Protein AF-A0AAU3PYB9-F1 (afdb_monomer_lite)

Radius of gyration: 17.85 Å; chains: 1; bounding box: 42×41×53 Å

Foldseek 3Di:
DDDPPPPPPVPDDQQSVLVVLLVVLVVDDDPVSVVVNVVSVVVAGDADDVVCFLVSLLRVCLVPQDDLVSVLVSLVRCVVVVLDPPVVSVVCRPVSDNVSSVVSVVSSVVVVVVVVVVVVVVVD

Sequence (124 aa):
MGWPSDDEHDNPTAQQHYYSHLVYLRSYPDERNAIRLARLEDEGPPPPEPADGARGWLRWHTRHLPSTDEFAGLLSRLEAEGLLSSNDVASYADKATADSVAELIAHIHAVDDITQARQQAECS

Structure (mmCIF, N/CA/C/O backbone):
data_AF-A0AAU3PYB9-F1
#
_entry.id   AF-A0AAU3PYB9-F1
#
loop_
_atom_site.group_PDB
_atom_site.id
_atom_site.type_symbol
_atom_site.label_atom_id
_atom_site.label_alt_id
_atom_site.label_comp_id
_atom_site.label_asym_id
_atom_site.label_entity_id
_atom_site.label_seq_id
_atom_site.pdbx_PDB_ins_code
_atom_site.Cartn_x
_atom_site.Cartn_y
_atom_site.Cartn_z
_atom_site.occupancy
_atom_site.B_iso_or_equiv
_atom_site.auth_seq_id
_atom_site.auth_comp_id
_atom_site.auth_asym_id
_atom_site.auth_atom_id
_atom_site.pdbx_PDB_model_num
ATOM 1 N N . MET A 1 1 ? -23.493 18.406 -34.926 1.00 39.16 1 MET A N 1
ATOM 2 C CA . MET A 1 1 ? -23.371 17.158 -34.147 1.00 39.16 1 MET A CA 1
ATOM 3 C C . MET A 1 1 ? -22.176 17.344 -33.225 1.00 39.16 1 MET A C 1
ATOM 5 O O . MET A 1 1 ? -21.053 17.184 -33.682 1.00 39.16 1 MET A O 1
ATOM 9 N N . GLY A 1 2 ? -22.403 17.842 -32.008 1.00 44.94 2 GLY A N 1
ATOM 10 C CA . GLY A 1 2 ? -21.357 17.949 -30.989 1.00 44.94 2 GLY A CA 1
ATOM 11 C C . GLY A 1 2 ? -21.317 16.634 -30.228 1.00 44.94 2 GLY A C 1
ATOM 12 O O . GLY A 1 2 ? -22.345 16.219 -29.700 1.00 44.94 2 GLY A O 1
ATOM 13 N N . TRP A 1 3 ? -20.178 15.953 -30.254 1.00 45.88 3 TRP A N 1
ATOM 14 C CA . TRP A 1 3 ? -19.954 14.802 -29.392 1.00 45.88 3 TRP A CA 1
ATOM 15 C C . TRP A 1 3 ? -19.756 15.322 -27.965 1.00 45.88 3 TRP A C 1
ATOM 17 O O . TRP A 1 3 ? -19.009 16.289 -27.800 1.00 45.88 3 TRP A O 1
ATOM 27 N N . PRO A 1 4 ? -20.421 14.751 -26.949 1.00 45.69 4 PRO A N 1
ATOM 28 C CA . PRO A 1 4 ? -20.053 15.026 -25.574 1.00 45.69 4 PRO A CA 1
ATOM 29 C C . PRO A 1 4 ? -18.671 14.406 -25.360 1.00 45.69 4 PRO A C 1
ATOM 31 O O . PRO A 1 4 ? -18.526 13.187 -25.339 1.00 45.69 4 PRO A O 1
ATOM 34 N N . SER A 1 5 ? -17.643 15.247 -25.285 1.00 46.41 5 SER A N 1
ATOM 35 C CA . SER A 1 5 ? -16.342 14.850 -24.751 1.00 46.41 5 SER A CA 1
ATOM 36 C C . SER A 1 5 ? -16.486 14.743 -23.237 1.00 46.41 5 SER A C 1
ATOM 38 O O . SER A 1 5 ? -16.047 15.623 -22.508 1.00 46.41 5 SER A O 1
ATOM 40 N N . ASP A 1 6 ? -17.159 13.684 -22.796 1.00 49.47 6 ASP A N 1
ATOM 41 C CA . ASP A 1 6 ? -17.245 13.254 -21.396 1.00 49.47 6 ASP A CA 1
ATOM 42 C C . ASP A 1 6 ? -16.045 12.347 -21.073 1.00 49.47 6 ASP A C 1
ATOM 44 O O . ASP A 1 6 ? -16.157 11.281 -20.482 1.00 49.47 6 ASP A O 1
ATOM 48 N N . ASP A 1 7 ? -14.874 12.770 -21.548 1.00 45.34 7 ASP A N 1
ATOM 49 C CA . ASP A 1 7 ? -13.587 12.148 -21.279 1.00 45.34 7 ASP A CA 1
ATOM 50 C C . ASP A 1 7 ? -12.871 13.005 -20.226 1.00 45.34 7 ASP A C 1
ATOM 52 O O . ASP A 1 7 ? -11.754 13.482 -20.437 1.00 45.34 7 ASP A O 1
ATOM 56 N N . GLU A 1 8 ? -13.494 13.188 -19.058 1.00 45.47 8 GLU A N 1
ATOM 57 C CA . GLU A 1 8 ? -12.710 13.239 -17.820 1.00 45.47 8 GLU A CA 1
ATOM 58 C C . GLU A 1 8 ? -12.103 11.841 -17.648 1.00 45.47 8 GLU A C 1
ATOM 60 O O . GLU A 1 8 ? -12.570 11.010 -16.878 1.00 45.47 8 GLU A O 1
ATOM 65 N N . HIS A 1 9 ? -11.082 11.538 -18.455 1.00 51.78 9 HIS A N 1
ATOM 66 C CA . HIS A 1 9 ? -10.165 10.465 -18.126 1.00 51.78 9 HIS A CA 1
ATOM 67 C C . HIS A 1 9 ? -9.603 10.847 -16.762 1.00 51.78 9 HIS A C 1
ATOM 69 O O . HIS A 1 9 ? -8.860 11.827 -16.675 1.00 51.78 9 HIS A O 1
ATOM 75 N N . ASP A 1 10 ? -9.994 10.114 -15.718 1.00 62.66 10 ASP A N 1
ATOM 76 C CA . ASP A 1 10 ? -9.274 10.073 -14.451 1.00 62.66 10 ASP A CA 1
ATOM 77 C C . ASP A 1 10 ? -7.798 9.883 -14.805 1.00 62.66 10 ASP A C 1
ATOM 79 O O . ASP A 1 10 ? -7.355 8.788 -15.168 1.00 62.66 10 ASP A O 1
ATOM 83 N N . ASN A 1 11 ? -7.047 10.986 -14.831 1.00 75.56 11 ASN A N 1
ATOM 84 C CA . ASN A 1 11 ? -5.627 10.922 -15.103 1.00 75.56 11 ASN A CA 1
ATOM 85 C C . ASN A 1 11 ? -5.039 10.084 -13.974 1.00 75.56 11 ASN A C 1
ATOM 87 O O . ASN A 1 11 ? -5.284 10.417 -12.808 1.00 75.56 11 ASN A O 1
ATOM 91 N N . PRO A 1 12 ? -4.296 9.010 -14.286 1.00 82.38 12 PRO A N 1
ATOM 92 C CA . PRO A 1 12 ? -3.772 8.165 -13.240 1.00 82.38 12 PRO A CA 1
ATOM 93 C C . PRO A 1 12 ? -2.914 9.010 -12.303 1.00 82.38 12 PRO A C 1
ATOM 95 O O . PRO A 1 12 ? -2.146 9.869 -12.749 1.00 82.38 12 PRO A O 1
ATOM 98 N N . THR A 1 13 ? -3.028 8.768 -11.002 1.00 90.81 13 THR A N 1
ATOM 99 C CA . THR A 1 13 ? -2.149 9.416 -10.025 1.00 90.81 13 THR A CA 1
ATOM 100 C C . THR A 1 13 ? -0.690 9.077 -10.338 1.00 90.81 13 THR A C 1
ATOM 102 O O . THR A 1 13 ? -0.371 8.079 -11.006 1.00 90.81 13 THR A O 1
ATOM 105 N N . ALA A 1 14 ? 0.244 9.863 -9.801 1.00 91.50 14 ALA A N 1
ATOM 106 C CA . ALA A 1 14 ? 1.664 9.543 -9.928 1.00 91.50 14 ALA A CA 1
ATOM 107 C C . ALA A 1 14 ? 1.982 8.131 -9.392 1.00 91.50 14 ALA A C 1
ATOM 109 O O . ALA A 1 14 ? 2.811 7.413 -9.962 1.00 91.50 14 ALA A O 1
ATOM 110 N N . GLN A 1 15 ? 1.291 7.696 -8.332 1.00 91.50 15 GLN A N 1
ATOM 111 C CA . GLN A 1 15 ? 1.478 6.371 -7.748 1.00 91.50 15 GLN A CA 1
ATOM 112 C C . GLN A 1 15 ? 0.927 5.254 -8.649 1.00 91.50 15 GLN A C 1
ATOM 114 O O . GLN A 1 15 ? 1.576 4.218 -8.822 1.00 91.50 15 GLN A O 1
ATOM 119 N N . GLN A 1 16 ? -0.227 5.463 -9.284 1.00 90.12 16 GLN A N 1
ATOM 120 C CA . GLN A 1 16 ? -0.791 4.531 -10.263 1.00 90.12 16 GLN A CA 1
ATOM 121 C C . GLN A 1 16 ? 0.112 4.402 -11.498 1.00 90.12 16 GLN A C 1
ATOM 123 O O . GLN A 1 16 ? 0.361 3.290 -11.981 1.00 90.12 16 GLN A O 1
ATOM 128 N N . HIS A 1 17 ? 0.685 5.511 -11.974 1.00 92.19 17 HIS A N 1
ATOM 129 C CA . HIS A 1 17 ? 1.704 5.493 -13.025 1.00 92.19 17 HIS A CA 1
ATOM 130 C C . HIS A 1 17 ? 2.955 4.710 -12.608 1.00 92.19 17 HIS A C 1
ATOM 132 O O . HIS A 1 17 ? 3.461 3.894 -13.378 1.00 92.19 17 HIS A O 1
ATOM 138 N N . TYR A 1 18 ? 3.427 4.896 -11.376 1.00 93.31 18 TYR A N 1
ATOM 139 C CA . TYR A 1 18 ? 4.565 4.148 -10.848 1.00 93.31 18 TYR A CA 1
ATOM 140 C C . TYR A 1 18 ? 4.305 2.633 -10.831 1.00 93.31 18 TYR A C 1
ATOM 142 O O . TYR A 1 18 ? 5.099 1.855 -11.368 1.00 93.31 18 TYR A O 1
ATOM 150 N N . TYR A 1 19 ? 3.176 2.192 -10.266 1.00 91.06 19 TYR A N 1
ATOM 151 C CA . TYR A 1 19 ? 2.880 0.761 -10.162 1.00 91.06 19 TYR A CA 1
ATOM 152 C C . TYR A 1 19 ? 2.565 0.114 -11.511 1.00 91.06 19 TYR A C 1
ATOM 154 O O . TYR A 1 19 ? 2.981 -1.022 -11.741 1.00 91.06 19 TYR A O 1
ATOM 162 N N . SER A 1 20 ? 1.894 0.818 -12.426 1.00 91.19 20 SER A N 1
ATOM 163 C CA . SER A 1 20 ? 1.688 0.314 -13.790 1.00 91.19 20 SER A CA 1
ATOM 164 C C . SER A 1 20 ? 3.014 0.151 -14.539 1.00 91.19 20 SER A C 1
ATOM 166 O O . SER A 1 20 ? 3.220 -0.865 -15.206 1.00 91.19 20 SER A O 1
ATOM 168 N N . HIS A 1 21 ? 3.959 1.081 -14.364 1.00 93.69 21 HIS A N 1
ATOM 169 C CA . HIS A 1 21 ? 5.290 0.967 -14.954 1.00 93.69 21 HIS A CA 1
ATOM 170 C C . HIS A 1 21 ? 6.104 -0.183 -14.338 1.00 93.69 21 HIS A C 1
ATOM 172 O O . HIS A 1 21 ? 6.759 -0.923 -15.074 1.00 93.69 21 HIS A O 1
ATOM 178 N N . LEU A 1 22 ? 6.008 -0.410 -13.020 1.00 93.00 22 LEU A N 1
ATOM 179 C CA . LEU A 1 22 ? 6.605 -1.587 -12.376 1.00 93.00 22 LEU A CA 1
ATOM 180 C C . LEU A 1 22 ? 6.064 -2.898 -12.952 1.00 93.00 22 LEU A C 1
ATOM 182 O O . LEU A 1 22 ? 6.844 -3.800 -13.257 1.00 93.00 22 LEU A O 1
ATOM 186 N N . VAL A 1 23 ? 4.741 -3.011 -13.103 1.00 93.50 23 VAL A N 1
ATOM 187 C CA . VAL A 1 23 ? 4.110 -4.200 -13.695 1.00 93.50 23 VAL A CA 1
ATOM 188 C C . VAL A 1 23 ? 4.623 -4.408 -15.116 1.00 93.50 23 VAL A C 1
ATOM 190 O O . VAL A 1 23 ? 5.086 -5.499 -15.434 1.00 93.50 23 VAL A O 1
ATOM 193 N N . TYR A 1 24 ? 4.637 -3.354 -15.935 1.00 94.06 24 TYR A N 1
ATOM 194 C CA . TYR A 1 24 ? 5.156 -3.414 -17.299 1.00 94.06 24 TYR A CA 1
ATOM 195 C C . TYR A 1 24 ? 6.599 -3.941 -17.352 1.00 94.06 24 TYR A C 1
ATOM 197 O O . TYR A 1 24 ? 6.882 -4.895 -18.076 1.00 94.06 24 TYR A O 1
ATOM 205 N N . LEU A 1 25 ? 7.512 -3.373 -16.558 1.00 94.88 25 LEU A N 1
ATOM 206 C CA . LEU A 1 25 ? 8.921 -3.782 -16.564 1.00 94.88 25 LEU A CA 1
ATOM 207 C C . LEU A 1 25 ? 9.111 -5.237 -16.111 1.00 94.88 25 LEU A C 1
ATOM 209 O O . LEU A 1 25 ? 9.984 -5.929 -16.631 1.00 94.88 25 LEU A O 1
ATOM 213 N N . ARG A 1 26 ? 8.277 -5.717 -15.182 1.00 93.62 26 ARG A N 1
ATOM 214 C CA . ARG A 1 26 ? 8.290 -7.114 -14.721 1.00 93.62 26 ARG A CA 1
ATOM 215 C C . ARG A 1 26 ? 7.701 -8.082 -15.748 1.00 93.62 26 ARG A C 1
ATOM 217 O O . ARG A 1 26 ? 8.167 -9.213 -15.840 1.00 93.62 26 ARG A O 1
ATOM 224 N N . SER A 1 27 ? 6.704 -7.656 -16.522 1.00 95.31 27 SER A N 1
ATOM 225 C CA . SER A 1 27 ? 6.086 -8.475 -17.574 1.00 95.31 27 SER A CA 1
ATOM 226 C C . SER A 1 27 ? 6.968 -8.643 -18.813 1.00 95.31 27 SER A C 1
ATOM 228 O O . SER A 1 27 ? 6.828 -9.641 -19.517 1.00 95.31 27 SER A O 1
ATOM 230 N N . TYR A 1 28 ? 7.885 -7.705 -19.072 1.00 93.25 28 TYR A N 1
ATOM 231 C CA . TYR A 1 28 ? 8.784 -7.726 -20.231 1.00 93.25 28 TYR A CA 1
ATOM 232 C C . TYR A 1 28 ? 10.261 -7.696 -19.802 1.00 93.25 28 TYR A C 1
ATOM 234 O O . TYR A 1 28 ? 10.936 -6.673 -19.968 1.00 93.25 28 TYR A O 1
ATOM 242 N N . PRO A 1 29 ? 10.784 -8.800 -19.234 1.00 90.38 29 PRO A N 1
ATOM 243 C CA . PRO A 1 29 ? 12.150 -8.845 -18.736 1.00 90.38 29 PRO A CA 1
ATOM 244 C C . PRO A 1 29 ? 13.161 -8.866 -19.891 1.00 90.38 29 PRO A C 1
ATOM 246 O O . PRO A 1 29 ? 13.218 -9.804 -20.683 1.00 90.38 29 PRO A O 1
ATOM 249 N N . ASP A 1 30 ? 13.996 -7.833 -19.949 1.00 95.56 30 ASP A N 1
ATOM 250 C CA . ASP A 1 30 ? 15.202 -7.761 -20.776 1.00 95.56 30 ASP A CA 1
ATOM 251 C C . ASP A 1 30 ? 16.305 -7.017 -20.002 1.00 95.56 30 ASP A C 1
ATOM 253 O O . ASP A 1 30 ? 16.039 -6.440 -18.948 1.00 95.56 30 ASP A O 1
ATOM 257 N N . GLU A 1 31 ? 17.549 -7.027 -20.489 1.00 95.56 31 GLU A N 1
ATOM 258 C CA . GLU A 1 31 ? 18.686 -6.412 -19.783 1.00 95.56 31 GLU A CA 1
ATOM 259 C C . GLU A 1 31 ? 18.475 -4.911 -19.505 1.00 95.56 31 GLU A C 1
ATOM 261 O O . GLU A 1 31 ? 18.778 -4.411 -18.420 1.00 95.56 31 GLU A O 1
ATOM 266 N N . ARG A 1 32 ? 17.875 -4.182 -20.451 1.00 94.62 32 ARG A N 1
ATOM 267 C CA . ARG A 1 32 ? 17.583 -2.753 -20.301 1.00 94.62 32 ARG A CA 1
ATOM 268 C C . ARG A 1 32 ? 16.449 -2.525 -19.305 1.00 94.62 32 ARG A C 1
ATOM 270 O O . ARG A 1 32 ? 16.512 -1.581 -18.515 1.00 94.62 32 ARG A O 1
ATOM 277 N N . ASN A 1 33 ? 15.417 -3.358 -19.341 1.00 94.19 33 ASN A N 1
ATOM 278 C CA . ASN A 1 33 ? 14.290 -3.279 -18.424 1.00 94.19 33 ASN A CA 1
ATOM 279 C C . ASN A 1 33 ? 14.680 -3.737 -17.021 1.00 94.19 33 ASN A C 1
ATOM 281 O O . ASN A 1 33 ? 14.178 -3.154 -16.074 1.00 94.19 33 ASN A O 1
ATOM 285 N N . ALA A 1 34 ? 15.633 -4.659 -16.863 1.00 94.56 34 ALA A N 1
ATOM 286 C CA . ALA A 1 34 ? 16.194 -5.022 -15.564 1.00 94.56 34 ALA A CA 1
ATOM 287 C C . ALA A 1 34 ? 16.907 -3.829 -14.908 1.00 94.56 34 ALA A C 1
ATOM 289 O O . ALA A 1 34 ? 16.671 -3.538 -13.738 1.00 94.56 34 ALA A O 1
ATOM 290 N N . ILE A 1 35 ? 17.706 -3.072 -15.672 1.00 95.62 35 ILE A N 1
ATOM 291 C CA . ILE A 1 35 ? 18.356 -1.845 -15.177 1.00 95.62 35 ILE A CA 1
ATOM 292 C C . ILE A 1 35 ? 17.312 -0.781 -14.802 1.00 95.62 35 ILE A C 1
ATOM 294 O O . ILE A 1 35 ? 17.426 -0.128 -13.765 1.00 95.62 35 ILE A O 1
ATOM 298 N N . ARG A 1 36 ? 16.282 -0.595 -15.638 1.00 95.00 36 ARG A N 1
ATOM 299 C CA . ARG A 1 36 ? 15.187 0.351 -15.363 1.00 95.00 36 ARG A CA 1
ATOM 300 C C . ARG A 1 36 ? 14.357 -0.059 -14.155 1.00 95.00 36 ARG A C 1
ATOM 302 O O . ARG A 1 36 ? 14.002 0.808 -13.368 1.00 95.00 36 ARG A O 1
ATOM 309 N N . LEU A 1 37 ? 14.069 -1.349 -14.019 1.00 94.44 37 LEU A N 1
ATOM 310 C CA . LEU A 1 37 ? 13.326 -1.914 -12.902 1.00 94.44 37 LEU A CA 1
ATOM 311 C C . LEU A 1 37 ? 14.091 -1.678 -11.607 1.00 94.44 37 LEU A C 1
ATOM 313 O O . LEU A 1 37 ? 13.522 -1.107 -10.689 1.00 94.44 37 LEU A O 1
ATOM 317 N N . ALA A 1 38 ? 15.385 -2.004 -11.575 1.00 94.38 38 ALA A N 1
ATOM 318 C CA . ALA A 1 38 ? 16.225 -1.768 -10.407 1.00 94.38 38 ALA A CA 1
ATOM 319 C C . ALA A 1 38 ? 16.264 -0.283 -10.013 1.00 94.38 38 ALA A C 1
ATOM 321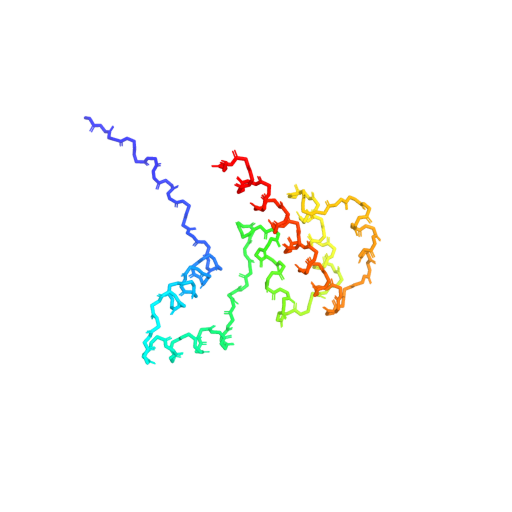 O O . ALA A 1 38 ? 16.134 0.035 -8.837 1.00 94.38 38 ALA A O 1
ATOM 322 N N . ARG A 1 39 ? 16.386 0.638 -10.984 1.00 94.06 39 ARG A N 1
ATOM 323 C CA . ARG A 1 39 ? 16.335 2.084 -10.701 1.00 94.06 39 ARG A CA 1
ATOM 324 C C . ARG A 1 39 ? 14.974 2.514 -10.151 1.00 94.06 39 ARG A C 1
ATOM 326 O O . ARG A 1 39 ? 14.926 3.237 -9.167 1.00 94.06 39 ARG A O 1
ATOM 333 N N . LEU A 1 40 ? 13.886 2.081 -10.783 1.00 92.62 40 LEU A N 1
ATOM 334 C CA . LEU A 1 40 ? 12.534 2.445 -10.361 1.00 92.62 40 LEU A CA 1
ATOM 335 C C . LEU A 1 40 ? 12.222 1.890 -8.962 1.00 92.62 40 LEU A C 1
ATOM 337 O O . LEU A 1 40 ? 11.632 2.576 -8.135 1.00 92.62 40 LEU A O 1
ATOM 341 N N . GLU A 1 41 ? 12.656 0.662 -8.676 1.00 91.44 41 GLU A N 1
ATOM 342 C CA . GLU A 1 41 ? 12.537 0.051 -7.355 1.00 91.44 41 GLU A CA 1
ATOM 343 C C . GLU A 1 41 ? 13.425 0.730 -6.310 1.00 91.44 41 GLU A C 1
ATOM 345 O O . GLU A 1 41 ? 13.039 0.748 -5.147 1.00 91.44 41 GLU A O 1
ATOM 350 N N . ASP A 1 42 ? 14.574 1.295 -6.677 1.00 91.19 42 ASP A N 1
ATOM 351 C CA . ASP A 1 42 ? 15.408 2.087 -5.765 1.00 91.19 42 ASP A CA 1
ATOM 352 C C . ASP A 1 42 ? 14.724 3.417 -5.407 1.00 91.19 42 ASP A C 1
ATOM 354 O O . ASP A 1 42 ? 14.543 3.716 -4.228 1.00 91.19 42 ASP A O 1
ATOM 358 N N . GLU A 1 43 ? 14.224 4.142 -6.416 1.00 89.88 43 GLU A N 1
ATOM 359 C CA . GLU A 1 43 ? 13.485 5.405 -6.251 1.00 89.88 43 GLU A CA 1
ATOM 360 C C . GLU A 1 43 ? 12.229 5.233 -5.379 1.00 89.88 43 GLU A C 1
ATOM 362 O O . GLU A 1 43 ? 11.931 6.078 -4.533 1.00 89.88 43 GLU A O 1
ATOM 367 N N . GLY A 1 44 ? 11.528 4.106 -5.526 1.00 87.12 44 GLY A N 1
ATOM 368 C CA . GLY A 1 44 ? 10.300 3.828 -4.790 1.00 87.12 44 GLY A CA 1
ATOM 369 C C . GLY A 1 44 ? 9.079 4.579 -5.340 1.00 87.12 44 GLY A C 1
ATOM 370 O O . GLY A 1 44 ? 9.197 5.413 -6.239 1.00 87.12 44 GLY A O 1
ATOM 371 N N . PRO A 1 45 ? 7.870 4.256 -4.841 1.00 89.94 45 PRO A N 1
ATOM 372 C CA . PRO A 1 45 ? 6.656 4.946 -5.267 1.00 89.94 45 PRO A CA 1
ATOM 373 C C . PRO A 1 45 ? 6.734 6.432 -4.903 1.00 89.94 45 PRO A C 1
ATOM 375 O O . PRO A 1 45 ? 7.374 6.746 -3.911 1.00 89.94 45 PRO A O 1
ATOM 378 N N . PRO A 1 46 ? 6.074 7.344 -5.630 1.00 90.75 46 PRO A N 1
ATOM 379 C CA . PRO A 1 46 ? 5.889 8.719 -5.170 1.00 90.75 46 PRO A CA 1
ATOM 380 C C . PRO A 1 46 ? 4.947 8.778 -3.947 1.00 90.75 46 PRO A C 1
ATOM 382 O O . PRO A 1 46 ? 4.235 7.800 -3.682 1.00 90.75 46 PRO A O 1
ATOM 385 N N . PRO A 1 47 ? 4.913 9.911 -3.215 1.00 89.94 47 PRO A N 1
ATOM 386 C CA . PRO A 1 47 ? 3.946 10.124 -2.143 1.00 89.94 47 PRO A CA 1
ATOM 387 C C . PRO A 1 47 ? 2.502 9.937 -2.640 1.00 89.94 47 PRO A C 1
ATOM 389 O O . PRO A 1 47 ? 2.193 10.364 -3.754 1.00 89.94 47 PRO A O 1
ATOM 392 N N . PRO A 1 48 ? 1.627 9.318 -1.834 1.00 90.88 48 PRO A N 1
ATOM 393 C CA . PRO A 1 48 ? 0.265 9.001 -2.234 1.00 90.88 48 PRO A CA 1
ATOM 394 C C . PRO A 1 48 ? -0.632 10.243 -2.217 1.00 90.88 48 PRO A C 1
ATOM 396 O O . PRO A 1 48 ? -0.528 11.119 -1.354 1.00 90.88 48 PRO A O 1
ATOM 399 N N . GLU A 1 49 ? -1.575 10.280 -3.145 1.00 89.50 49 GLU A N 1
ATOM 400 C CA . GLU A 1 49 ? -2.632 11.278 -3.252 1.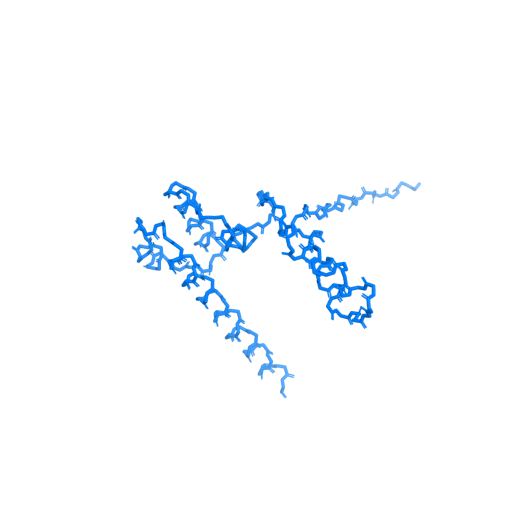00 89.50 49 GLU A CA 1
ATOM 401 C C . GLU A 1 49 ? -3.948 10.734 -2.659 1.00 89.50 49 GLU A C 1
ATOM 403 O O . GLU A 1 49 ? -4.079 9.536 -2.380 1.00 89.50 49 GLU A O 1
ATOM 408 N N . PRO A 1 50 ? -4.972 11.574 -2.419 1.00 84.25 50 PRO A N 1
ATOM 409 C CA . PRO A 1 50 ? -6.273 11.087 -1.957 1.00 84.25 50 PRO A CA 1
ATOM 410 C C . PRO A 1 50 ? -6.892 10.019 -2.873 1.00 84.25 50 PRO A C 1
ATOM 412 O O . PRO A 1 50 ? -7.504 9.083 -2.365 1.00 84.25 50 PRO A O 1
ATOM 415 N N . ALA A 1 51 ? -6.683 10.131 -4.188 1.00 87.62 51 ALA A N 1
ATOM 416 C CA . ALA A 1 51 ? -7.210 9.211 -5.196 1.00 87.62 51 ALA A CA 1
ATOM 417 C C . ALA A 1 51 ? -6.520 7.829 -5.219 1.00 87.62 51 ALA A C 1
ATOM 419 O O . ALA A 1 51 ? -7.036 6.901 -5.835 1.00 87.62 51 ALA A O 1
ATOM 420 N N . ASP A 1 52 ? -5.391 7.655 -4.522 1.00 87.50 52 ASP A N 1
ATOM 421 C CA . ASP A 1 52 ? -4.696 6.362 -4.433 1.00 87.50 52 ASP A CA 1
ATOM 422 C C . ASP A 1 52 ? -5.360 5.360 -3.473 1.00 87.50 52 ASP A C 1
ATOM 424 O O . ASP A 1 52 ? -5.029 4.168 -3.476 1.00 87.50 52 ASP A O 1
ATOM 428 N N . GLY A 1 53 ? -6.292 5.837 -2.642 1.00 89.06 53 GLY A N 1
ATOM 429 C CA . GLY A 1 53 ? -6.997 5.020 -1.656 1.00 89.06 53 GLY A CA 1
ATOM 430 C C . GLY A 1 53 ? -6.085 4.439 -0.571 1.00 89.06 53 GLY A C 1
ATOM 431 O O . GLY A 1 53 ? -4.869 4.645 -0.531 1.00 89.06 53 GLY A O 1
ATOM 432 N N . ALA A 1 54 ? -6.667 3.687 0.351 1.00 91.00 54 ALA A N 1
ATOM 433 C CA . ALA A 1 54 ? -5.982 3.185 1.531 1.00 91.00 54 ALA A CA 1
ATOM 434 C C . ALA A 1 54 ? -4.835 2.228 1.173 1.00 91.00 54 ALA A C 1
ATOM 436 O O . ALA A 1 54 ? -3.787 2.245 1.818 1.00 91.00 54 ALA A O 1
ATOM 437 N N . ARG A 1 55 ? -4.982 1.446 0.094 1.00 89.00 55 ARG A N 1
ATOM 438 C CA . ARG A 1 55 ? -3.919 0.556 -0.404 1.00 89.00 55 ARG A CA 1
ATOM 439 C C . ARG A 1 55 ? -2.698 1.323 -0.918 1.00 89.00 55 ARG A C 1
ATOM 441 O O . ARG A 1 55 ? -1.578 0.885 -0.662 1.00 89.00 55 ARG A O 1
ATOM 448 N N . GLY A 1 56 ? -2.876 2.435 -1.634 1.00 89.56 56 GLY A N 1
ATOM 449 C CA . GLY A 1 56 ? -1.749 3.249 -2.097 1.00 89.56 56 GLY A CA 1
ATOM 450 C C . GLY A 1 56 ? -0.988 3.878 -0.932 1.00 89.56 56 GLY A C 1
ATOM 451 O O . GLY A 1 56 ? 0.239 3.757 -0.844 1.00 89.56 56 GLY A O 1
ATOM 452 N N . TRP A 1 57 ? -1.728 4.419 0.038 1.00 91.38 57 TRP A N 1
ATOM 453 C CA . TRP A 1 57 ? -1.167 4.940 1.286 1.00 91.38 57 TRP A CA 1
ATOM 454 C C . TRP A 1 57 ? -0.416 3.868 2.085 1.00 91.38 57 TRP A C 1
ATOM 456 O O . TRP A 1 57 ? 0.720 4.086 2.507 1.00 91.38 57 TRP A O 1
ATOM 466 N N . LEU A 1 58 ? -0.988 2.672 2.225 1.00 90.12 58 LEU A N 1
ATOM 467 C CA . LEU A 1 58 ? -0.342 1.562 2.922 1.00 90.12 58 LEU A CA 1
ATOM 468 C C . LEU A 1 58 ? 0.980 1.147 2.260 1.00 90.12 58 LEU A C 1
ATOM 470 O O . LEU A 1 58 ? 1.978 0.926 2.946 1.00 90.12 58 LEU A O 1
ATOM 474 N N . ARG A 1 59 ? 1.020 1.069 0.923 1.00 88.31 59 ARG A N 1
ATOM 475 C CA . ARG A 1 59 ? 2.252 0.714 0.202 1.00 88.31 59 ARG A CA 1
ATOM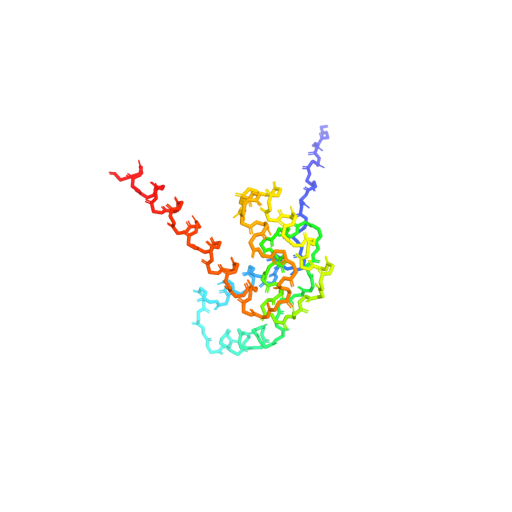 476 C C . ARG A 1 59 ? 3.329 1.779 0.350 1.00 88.31 59 ARG A C 1
ATOM 478 O O . ARG A 1 59 ? 4.497 1.420 0.454 1.00 88.31 59 ARG A O 1
ATOM 485 N N . TRP A 1 60 ? 2.971 3.060 0.380 1.00 90.69 60 TRP A N 1
ATOM 486 C CA . TRP A 1 60 ? 3.928 4.137 0.655 1.00 90.69 60 TRP A CA 1
ATOM 487 C C . TRP A 1 60 ? 4.607 3.958 2.023 1.00 90.69 60 TRP A C 1
ATOM 489 O O . TRP A 1 60 ? 5.832 4.091 2.135 1.00 90.69 60 TRP A O 1
ATOM 499 N N . HIS A 1 61 ? 3.839 3.535 3.032 1.00 90.06 61 HIS A N 1
ATOM 500 C CA . HIS A 1 61 ? 4.339 3.315 4.387 1.00 90.06 61 HIS A CA 1
ATOM 501 C C . HIS A 1 61 ? 5.245 2.084 4.565 1.00 90.06 61 HIS A C 1
ATOM 503 O O . HIS A 1 61 ? 5.887 1.950 5.603 1.00 90.06 61 HIS A O 1
ATOM 509 N N . THR A 1 62 ? 5.415 1.240 3.537 1.00 84.75 62 THR A N 1
ATOM 510 C CA . THR A 1 62 ? 6.468 0.196 3.530 1.00 84.75 62 THR A CA 1
ATOM 511 C C . THR A 1 62 ? 7.880 0.766 3.616 1.00 84.75 62 THR A C 1
ATOM 513 O O . THR A 1 62 ? 8.792 0.096 4.092 1.00 84.75 62 THR A O 1
ATOM 516 N N . ARG A 1 63 ? 8.069 1.990 3.116 1.00 84.31 63 ARG A N 1
ATOM 517 C CA . ARG A 1 63 ? 9.368 2.673 3.054 1.00 84.31 63 ARG A CA 1
ATOM 518 C C . ARG A 1 63 ? 9.432 3.904 3.947 1.00 84.31 63 ARG A C 1
ATOM 520 O O . ARG A 1 63 ? 10.521 4.383 4.241 1.00 84.31 63 ARG A O 1
ATOM 527 N N . HIS A 1 64 ? 8.276 4.392 4.387 1.00 87.94 64 HIS A N 1
ATOM 528 C CA . HIS A 1 64 ? 8.142 5.618 5.158 1.00 87.94 64 HIS A CA 1
ATOM 529 C C . HIS A 1 64 ? 7.325 5.328 6.407 1.00 87.94 64 HIS A C 1
ATOM 531 O O . HIS A 1 64 ? 6.106 5.193 6.337 1.00 87.94 64 HIS A O 1
ATOM 537 N N . LEU A 1 65 ? 7.992 5.224 7.555 1.00 89.19 65 LEU A N 1
ATOM 538 C CA . LEU A 1 65 ? 7.297 4.979 8.812 1.00 89.19 65 LEU A CA 1
ATOM 539 C C . LEU A 1 65 ? 6.305 6.130 9.084 1.00 89.19 65 LEU A C 1
ATOM 541 O O . LEU A 1 65 ? 6.744 7.282 9.112 1.00 89.19 65 LEU A O 1
ATOM 545 N N . PRO A 1 66 ? 5.001 5.849 9.261 1.00 90.06 66 PRO A N 1
ATOM 546 C CA . PRO A 1 66 ? 4.023 6.883 9.561 1.00 90.06 66 PRO A CA 1
ATOM 547 C C . PRO A 1 66 ? 4.246 7.453 10.962 1.00 90.06 66 PRO A C 1
ATOM 549 O O . PRO A 1 66 ? 4.603 6.734 11.898 1.00 90.06 66 PRO A O 1
ATOM 552 N N . SER A 1 67 ? 3.957 8.739 11.125 1.00 91.31 67 SER A N 1
ATOM 553 C CA . SER A 1 67 ? 3.658 9.314 12.437 1.00 91.31 67 SER A CA 1
ATOM 554 C C . SER A 1 67 ? 2.371 8.717 13.020 1.00 91.31 67 SER A C 1
ATOM 556 O O . SER A 1 67 ? 1.574 8.099 12.311 1.00 91.31 67 SER A O 1
ATOM 558 N N . THR A 1 68 ? 2.129 8.920 14.316 1.00 89.25 68 THR A N 1
ATOM 559 C CA . THR A 1 68 ? 0.904 8.440 14.977 1.00 89.25 68 THR A CA 1
ATOM 560 C C . THR A 1 68 ? -0.366 8.953 14.293 1.00 89.25 68 THR A C 1
ATOM 562 O O . THR A 1 68 ? -1.294 8.176 14.077 1.00 89.25 68 THR A O 1
ATOM 565 N N . ASP A 1 69 ? -0.388 10.226 13.889 1.00 90.94 69 ASP A N 1
ATOM 566 C CA . ASP A 1 69 ? -1.548 10.838 13.230 1.00 90.94 69 ASP A CA 1
ATOM 567 C C . ASP A 1 69 ? -1.762 10.281 11.814 1.00 90.94 69 ASP A C 1
ATOM 569 O O . ASP A 1 69 ? -2.888 9.961 11.430 1.00 90.94 69 ASP A O 1
ATOM 573 N N . GLU A 1 70 ? -0.682 10.104 11.044 1.00 91.25 70 GLU A N 1
ATOM 574 C CA . GLU A 1 70 ? -0.744 9.478 9.716 1.00 91.25 70 GLU A CA 1
ATOM 575 C C . GLU A 1 70 ? -1.215 8.027 9.808 1.00 91.25 70 GLU A C 1
ATOM 577 O O . GLU A 1 70 ? -2.035 7.587 9.003 1.00 91.25 70 GLU A O 1
ATOM 582 N N . PHE A 1 71 ? -0.748 7.292 10.818 1.00 93.19 71 PHE A N 1
ATOM 583 C CA . PHE A 1 71 ? -1.151 5.913 11.046 1.00 93.19 71 PHE A CA 1
ATOM 584 C C . PHE A 1 71 ? -2.632 5.807 11.432 1.00 93.19 71 PHE A C 1
ATOM 586 O O . PHE A 1 71 ? -3.352 4.981 10.875 1.00 93.19 71 PHE A O 1
ATOM 593 N N . ALA A 1 72 ? -3.127 6.680 12.313 1.00 92.12 72 ALA A N 1
ATOM 594 C CA . ALA A 1 72 ? -4.550 6.735 12.651 1.00 92.12 72 ALA A CA 1
ATOM 595 C C . ALA A 1 72 ? -5.417 7.100 11.429 1.00 92.12 72 ALA A C 1
ATOM 597 O O . ALA A 1 72 ? -6.484 6.513 11.208 1.00 92.12 72 ALA A O 1
ATOM 598 N N . GLY A 1 73 ? -4.934 8.024 10.590 1.00 91.69 73 GLY A N 1
ATOM 599 C CA . GLY A 1 73 ? -5.559 8.367 9.313 1.00 91.69 73 GLY A CA 1
ATOM 600 C C . GLY A 1 73 ? -5.603 7.186 8.341 1.00 91.69 73 GLY A C 1
ATOM 601 O O . GLY A 1 73 ? -6.628 6.957 7.697 1.00 91.69 73 GLY A O 1
ATOM 602 N N . LEU A 1 74 ? -4.527 6.398 8.267 1.00 92.81 74 LEU A N 1
ATOM 603 C CA . LEU A 1 74 ? -4.462 5.181 7.460 1.00 92.81 74 LEU A CA 1
ATOM 604 C C . LEU A 1 74 ? -5.467 4.127 7.939 1.00 92.81 74 LEU A C 1
ATOM 606 O O . LEU A 1 74 ? -6.209 3.594 7.117 1.00 92.81 74 LEU A O 1
ATOM 610 N N . LEU A 1 75 ? -5.536 3.861 9.248 1.00 94.19 75 LEU A N 1
ATOM 611 C CA . LEU A 1 75 ? -6.503 2.918 9.823 1.00 94.19 75 LEU A CA 1
ATOM 612 C C . LEU A 1 75 ? -7.947 3.324 9.504 1.00 94.19 75 LEU A C 1
ATOM 614 O O . LEU A 1 75 ? -8.736 2.490 9.068 1.00 94.19 75 LEU A O 1
ATOM 618 N N . SER A 1 76 ? -8.261 4.616 9.629 1.00 93.12 76 SER A N 1
ATOM 619 C CA . SER A 1 76 ? -9.586 5.159 9.295 1.00 93.12 76 SER A CA 1
ATOM 620 C C . SER A 1 76 ? -9.941 4.959 7.817 1.00 93.12 76 SER A C 1
ATOM 622 O O . SER A 1 76 ? -11.074 4.617 7.487 1.00 93.12 76 SER A O 1
ATOM 624 N N . ARG A 1 77 ? -8.977 5.152 6.904 1.00 93.06 77 ARG A N 1
ATOM 625 C CA . ARG A 1 77 ? -9.186 4.917 5.464 1.00 93.06 77 ARG A CA 1
ATOM 626 C C . ARG A 1 77 ? -9.388 3.436 5.154 1.00 93.06 77 ARG A C 1
ATOM 628 O O . ARG A 1 77 ? -10.280 3.099 4.383 1.00 93.06 77 ARG A O 1
ATOM 635 N N . LEU A 1 78 ? -8.588 2.562 5.764 1.00 92.94 78 LEU A N 1
ATOM 636 C CA . LEU A 1 78 ? -8.714 1.113 5.602 1.00 92.94 78 LEU A CA 1
ATOM 637 C C . LEU A 1 78 ? -10.078 0.602 6.090 1.00 92.94 78 LEU A C 1
ATOM 639 O O . LEU A 1 78 ? -10.679 -0.242 5.431 1.00 92.94 78 LEU A O 1
ATOM 643 N N . GLU A 1 79 ? -10.590 1.137 7.199 1.00 94.25 79 GLU A N 1
ATOM 644 C CA . GLU A 1 79 ? -11.938 0.832 7.690 1.00 94.25 79 GLU A CA 1
ATOM 645 C C . GLU A 1 79 ? -13.030 1.348 6.744 1.00 94.25 79 GLU A C 1
ATOM 647 O O . GLU A 1 79 ? -13.947 0.606 6.398 1.00 94.25 79 GLU A O 1
ATOM 652 N N . ALA A 1 80 ? -12.916 2.594 6.270 1.00 91.69 80 ALA A N 1
ATOM 653 C CA . ALA A 1 80 ? -13.885 3.187 5.346 1.00 91.69 80 ALA A CA 1
ATOM 654 C C . ALA A 1 80 ? -13.972 2.434 4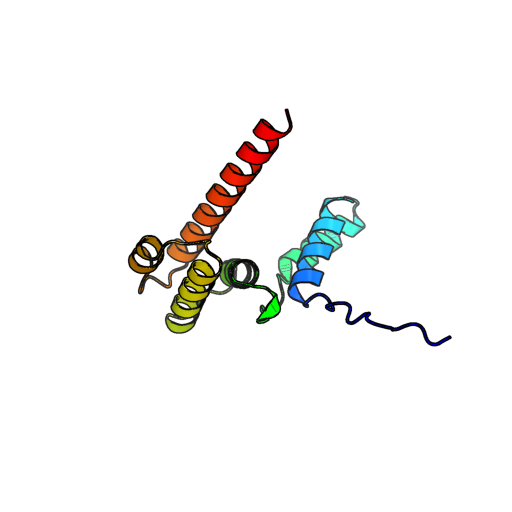.005 1.00 91.69 80 ALA A C 1
ATOM 656 O O . ALA A 1 80 ? -15.045 2.349 3.410 1.00 91.69 80 ALA A O 1
ATOM 657 N N . GLU A 1 81 ? -12.858 1.859 3.548 1.00 91.00 81 GLU A N 1
ATOM 658 C CA . GLU A 1 81 ? -12.794 1.004 2.356 1.00 91.00 81 GLU A CA 1
ATOM 659 C C . GLU A 1 81 ? -13.171 -0.464 2.636 1.00 91.00 81 GLU A C 1
ATOM 661 O O . GLU A 1 81 ? -13.142 -1.292 1.726 1.00 91.00 81 GLU A O 1
ATOM 666 N N . GLY A 1 82 ? -13.536 -0.804 3.878 1.00 90.25 82 GLY A N 1
ATOM 667 C CA . GLY A 1 82 ? -13.947 -2.153 4.277 1.00 90.25 82 GLY A CA 1
ATOM 668 C C . GLY A 1 82 ? -12.809 -3.177 4.305 1.00 90.25 82 GLY A C 1
ATOM 669 O O . GLY A 1 82 ? -13.068 -4.379 4.278 1.00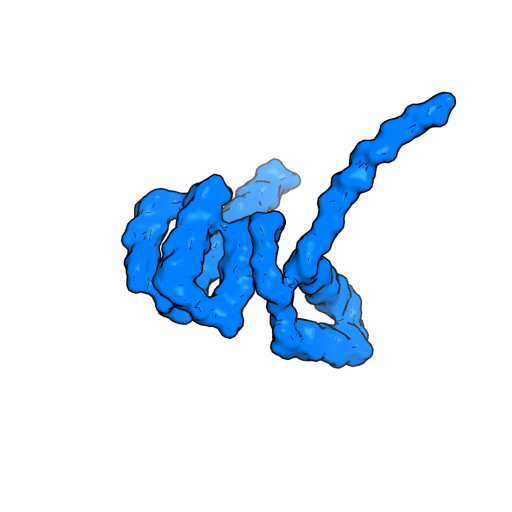 90.25 82 GLY A O 1
ATOM 670 N N . LEU A 1 83 ? -11.556 -2.716 4.341 1.00 90.06 83 LEU A N 1
ATOM 671 C CA . LEU A 1 83 ? -10.357 -3.558 4.408 1.00 90.06 83 LEU A CA 1
ATOM 672 C C . LEU A 1 83 ? -9.995 -3.955 5.835 1.00 90.06 83 LEU A C 1
ATOM 674 O O . LEU A 1 83 ? -9.274 -4.929 6.030 1.00 90.06 83 LEU A O 1
ATOM 678 N N . LEU A 1 84 ? -10.497 -3.209 6.816 1.00 92.75 84 LEU A N 1
ATOM 679 C CA . LEU A 1 84 ? -10.413 -3.527 8.233 1.00 92.75 84 LEU A CA 1
ATOM 680 C C . LEU A 1 84 ? -11.796 -3.419 8.866 1.00 92.75 84 LEU A C 1
ATOM 682 O O . LEU A 1 84 ? -12.603 -2.573 8.482 1.00 92.75 84 LEU A O 1
ATOM 686 N N . SER A 1 85 ? -12.052 -4.247 9.875 1.00 91.50 85 SER A N 1
ATOM 687 C CA . SER A 1 85 ? -13.179 -4.037 10.779 1.00 91.50 85 SER A CA 1
ATOM 688 C C . SER A 1 85 ? -12.818 -3.035 11.878 1.00 91.50 85 SER A C 1
ATOM 690 O O . SER A 1 85 ? -11.645 -2.841 12.205 1.00 91.50 85 SER A O 1
ATOM 692 N N . SER A 1 86 ? -13.825 -2.472 12.547 1.00 91.88 86 SER A N 1
ATOM 693 C CA . SER A 1 86 ? -13.605 -1.597 13.709 1.00 91.88 86 SER A CA 1
ATOM 694 C C . SER A 1 86 ? -12.816 -2.283 14.835 1.00 91.88 86 SER A C 1
ATOM 696 O O . SER A 1 86 ? -12.090 -1.630 15.583 1.00 91.88 86 SER A O 1
ATOM 698 N N . ASN A 1 87 ? -12.929 -3.612 14.958 1.00 92.06 87 ASN A N 1
ATOM 699 C CA . ASN A 1 87 ? -12.157 -4.387 15.930 1.00 92.06 87 ASN A CA 1
ATOM 700 C C . ASN A 1 87 ? -10.669 -4.474 15.550 1.00 92.06 87 ASN A C 1
ATOM 702 O O . ASN A 1 87 ? -9.800 -4.435 16.425 1.00 92.06 87 ASN A O 1
ATOM 706 N N . ASP A 1 88 ? -10.369 -4.552 14.254 1.00 91.31 88 ASP A N 1
ATOM 707 C CA . ASP A 1 88 ? -8.990 -4.531 13.768 1.00 91.31 88 ASP A CA 1
ATOM 708 C C . ASP A 1 88 ? -8.380 -3.145 13.993 1.00 91.31 88 ASP A C 1
ATOM 710 O O . ASP A 1 88 ? -7.299 -3.043 14.566 1.00 91.31 88 ASP A O 1
ATOM 714 N N . VAL A 1 89 ? -9.111 -2.068 13.673 1.00 91.81 89 VAL A N 1
ATOM 715 C CA . VAL A 1 89 ? -8.680 -0.684 13.950 1.00 91.81 89 VAL A CA 1
ATOM 716 C C . VAL A 1 89 ? -8.313 -0.500 15.424 1.00 91.81 89 VAL A C 1
ATOM 718 O O . VAL A 1 89 ? -7.230 -0.002 15.733 1.00 91.81 89 VAL A O 1
ATOM 721 N N . ALA A 1 90 ? -9.165 -0.963 16.343 1.00 91.62 90 ALA A N 1
ATOM 722 C CA . ALA A 1 90 ? -8.897 -0.889 17.779 1.00 91.62 90 ALA A CA 1
ATOM 723 C C . ALA A 1 90 ? -7.652 -1.694 18.199 1.00 91.62 90 ALA A C 1
ATOM 725 O O . ALA A 1 90 ? -6.948 -1.308 19.130 1.00 91.62 90 ALA A O 1
ATOM 726 N N . SER A 1 91 ? -7.355 -2.793 17.502 1.00 90.38 91 SER A N 1
ATOM 727 C CA . SER A 1 91 ? -6.184 -3.635 17.771 1.00 90.38 91 SER A CA 1
ATOM 728 C C . SER A 1 91 ? -4.869 -2.987 17.330 1.00 90.38 91 SER A C 1
ATOM 730 O O . SER A 1 91 ? -3.818 -3.295 17.906 1.00 90.38 91 SER A O 1
ATOM 732 N N . TYR A 1 92 ? -4.920 -2.089 16.343 1.00 89.88 92 TYR A N 1
ATOM 733 C CA . TYR A 1 92 ? -3.766 -1.348 15.826 1.00 89.88 92 TYR A CA 1
ATOM 734 C C . TYR A 1 92 ? -3.620 0.063 16.405 1.00 89.88 92 TYR A C 1
ATOM 736 O O . TYR A 1 92 ? -2.557 0.662 16.247 1.00 89.88 92 TYR A O 1
ATOM 744 N N . ALA A 1 93 ? -4.634 0.591 17.094 1.00 86.81 93 ALA A N 1
ATOM 745 C CA . ALA A 1 93 ? -4.589 1.920 17.699 1.00 86.81 93 ALA A CA 1
ATOM 746 C C . ALA A 1 93 ? -3.302 2.137 18.521 1.00 86.81 93 ALA A C 1
ATOM 748 O O . ALA A 1 93 ? -2.864 1.258 19.264 1.00 86.81 93 ALA A O 1
ATOM 749 N N . ASP A 1 94 ? -2.675 3.302 18.337 1.00 85.19 94 ASP A N 1
ATOM 750 C CA . ASP A 1 94 ? -1.425 3.728 18.987 1.00 85.19 94 ASP A CA 1
ATOM 751 C C . ASP A 1 94 ? -0.174 2.874 18.695 1.00 85.19 94 ASP A C 1
ATOM 753 O O . ASP A 1 94 ? 0.883 3.091 19.290 1.00 85.19 94 ASP A O 1
ATOM 757 N N . LYS A 1 95 ? -0.236 1.936 17.740 1.00 89.12 95 LYS A N 1
ATOM 758 C CA . LYS A 1 95 ? 0.900 1.088 17.348 1.00 89.12 95 LYS A CA 1
ATOM 759 C C . LYS A 1 95 ? 1.538 1.531 16.031 1.00 89.12 95 LYS A C 1
ATOM 761 O O . LYS A 1 95 ? 1.750 0.700 15.154 1.00 89.12 95 LYS A O 1
ATOM 766 N N . ALA A 1 96 ? 1.865 2.814 15.876 1.00 87.19 96 ALA A N 1
ATOM 767 C CA . ALA A 1 96 ? 2.544 3.340 14.683 1.00 87.19 96 ALA A CA 1
ATOM 768 C C . ALA A 1 96 ? 4.017 2.872 14.602 1.00 87.19 96 ALA A C 1
ATOM 770 O O . ALA A 1 96 ? 4.957 3.636 14.813 1.00 87.19 96 ALA A O 1
ATOM 771 N N . THR A 1 97 ? 4.223 1.580 14.346 1.00 90.38 97 THR A N 1
ATOM 772 C CA . THR A 1 97 ? 5.530 0.924 14.236 1.00 90.38 97 THR A CA 1
ATOM 773 C C . THR A 1 97 ? 5.674 0.246 12.876 1.00 90.38 97 THR A C 1
ATOM 775 O O . THR A 1 97 ? 4.687 -0.041 12.196 1.00 90.38 97 THR A O 1
ATOM 778 N N . ALA A 1 98 ? 6.919 -0.029 12.478 1.00 87.75 98 ALA A N 1
ATOM 779 C CA . ALA A 1 98 ? 7.201 -0.743 11.234 1.00 87.75 98 ALA A CA 1
ATOM 780 C C . ALA A 1 98 ? 6.552 -2.136 11.229 1.00 87.75 98 ALA A C 1
ATOM 782 O O . ALA A 1 98 ? 5.998 -2.550 10.213 1.00 87.75 98 ALA A O 1
ATOM 783 N N . ASP A 1 99 ? 6.559 -2.811 12.382 1.00 90.88 99 ASP A N 1
ATOM 784 C CA . ASP A 1 99 ? 5.947 -4.129 12.551 1.00 90.88 99 ASP A CA 1
ATOM 785 C C . ASP A 1 99 ? 4.432 -4.073 12.331 1.00 90.88 99 ASP A C 1
ATOM 787 O O . ASP A 1 99 ? 3.903 -4.869 11.562 1.00 90.88 99 ASP A O 1
ATOM 791 N N . SER A 1 100 ? 3.734 -3.085 12.899 1.00 90.75 100 SER A N 1
ATOM 792 C CA . SER A 1 100 ? 2.287 -2.939 12.690 1.00 90.75 100 SER A CA 1
ATOM 793 C C . SER A 1 100 ? 1.929 -2.630 11.239 1.00 90.75 100 SER A C 1
ATOM 795 O O . SER A 1 100 ? 0.931 -3.132 10.730 1.00 90.75 100 SER A O 1
ATOM 797 N N . VAL A 1 101 ? 2.735 -1.816 10.547 1.00 90.56 101 VAL A N 1
ATOM 798 C CA . VAL A 1 101 ? 2.538 -1.555 9.111 1.00 90.56 101 VAL A CA 1
ATOM 799 C C . VAL A 1 101 ? 2.739 -2.841 8.305 1.00 90.56 101 VAL A C 1
ATOM 801 O O . VAL A 1 101 ? 1.931 -3.144 7.427 1.00 90.56 101 VAL A O 1
ATOM 804 N N . ALA A 1 102 ? 3.776 -3.624 8.613 1.00 90.75 102 ALA A N 1
ATOM 805 C CA . ALA A 1 102 ? 4.029 -4.905 7.959 1.00 90.75 102 ALA A CA 1
ATOM 806 C C . ALA A 1 102 ? 2.902 -5.921 8.216 1.00 90.75 102 ALA A C 1
ATOM 808 O O . ALA A 1 102 ? 2.469 -6.604 7.287 1.00 90.75 102 ALA A O 1
ATOM 809 N N . GLU A 1 103 ? 2.385 -5.983 9.445 1.00 92.06 103 GLU A N 1
ATOM 810 C CA . GLU A 1 103 ? 1.230 -6.809 9.805 1.00 92.06 103 GLU A CA 1
ATOM 811 C C . GLU A 1 103 ? -0.032 -6.396 9.040 1.00 92.06 103 GLU A C 1
ATOM 813 O O . GLU A 1 103 ? -0.711 -7.262 8.490 1.00 92.06 103 GLU A O 1
ATOM 818 N N . LEU A 1 104 ? -0.322 -5.093 8.934 1.00 92.12 104 LEU A N 1
ATOM 819 C CA . LEU A 1 104 ? -1.457 -4.585 8.153 1.00 92.12 104 LEU A CA 1
ATOM 820 C C . LEU A 1 104 ? -1.359 -4.978 6.676 1.00 92.12 104 LEU A C 1
ATOM 822 O O . LEU A 1 104 ? -2.347 -5.404 6.079 1.00 92.12 104 LEU A O 1
ATOM 826 N N . ILE A 1 105 ? -0.166 -4.879 6.086 1.00 90.38 105 ILE A N 1
ATOM 827 C CA . ILE A 1 105 ? 0.073 -5.309 4.702 1.00 90.38 105 ILE A CA 1
ATOM 828 C C . ILE A 1 105 ? -0.189 -6.804 4.545 1.00 90.38 105 ILE A C 1
ATOM 830 O O . ILE A 1 105 ? -0.886 -7.210 3.616 1.00 90.38 105 ILE A O 1
ATOM 834 N N . ALA A 1 106 ? 0.345 -7.623 5.452 1.00 90.75 106 ALA A N 1
ATOM 835 C CA . ALA A 1 106 ? 0.143 -9.066 5.417 1.00 90.75 106 ALA A CA 1
ATOM 836 C C . ALA A 1 106 ? -1.340 -9.438 5.575 1.00 90.75 106 ALA A C 1
ATOM 838 O O . ALA A 1 106 ? -1.834 -10.304 4.854 1.00 90.75 106 ALA A O 1
ATOM 839 N N . HIS A 1 107 ? -2.058 -8.755 6.471 1.00 90.00 107 HIS A N 1
ATOM 840 C CA . HIS A 1 107 ? -3.492 -8.944 6.668 1.00 90.00 107 HIS A CA 1
ATOM 841 C C . HIS A 1 107 ? -4.279 -8.651 5.387 1.00 90.00 107 HIS A C 1
ATOM 843 O O . HIS A 1 107 ? -5.076 -9.477 4.946 1.00 90.00 107 HIS A O 1
ATOM 849 N N . ILE A 1 108 ? -4.016 -7.511 4.747 1.00 89.31 108 ILE A N 1
ATOM 850 C CA . ILE A 1 108 ? -4.734 -7.098 3.535 1.00 89.31 108 ILE A CA 1
ATOM 851 C C . ILE A 1 108 ? -4.425 -8.027 2.360 1.00 89.31 108 ILE A C 1
ATOM 853 O O . ILE A 1 108 ? -5.344 -8.409 1.640 1.00 89.31 108 ILE A O 1
ATOM 857 N N . HIS A 1 109 ? -3.174 -8.471 2.201 1.00 88.19 109 HIS A N 1
ATOM 858 C CA . HIS A 1 109 ? -2.842 -9.489 1.201 1.00 88.19 109 HIS A CA 1
ATOM 859 C C . HIS A 1 109 ? -3.596 -10.804 1.442 1.00 88.19 109 HIS A C 1
ATOM 861 O O . HIS A 1 109 ? -4.123 -11.380 0.497 1.00 88.19 109 HIS A O 1
ATOM 867 N N . ALA A 1 110 ? -3.719 -11.255 2.694 1.00 88.56 110 ALA A N 1
ATOM 868 C CA . ALA A 1 110 ? -4.476 -12.467 3.005 1.00 88.56 110 ALA A CA 1
ATOM 869 C C . ALA A 1 110 ? -5.973 -12.327 2.665 1.00 88.56 110 ALA A C 1
ATOM 871 O O . ALA A 1 110 ? -6.590 -13.278 2.183 1.00 88.56 110 ALA A O 1
ATOM 872 N N . VAL A 1 111 ? -6.563 -11.146 2.885 1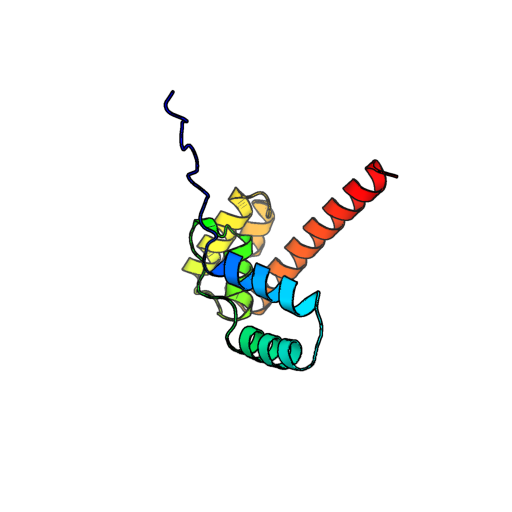.00 86.56 111 VAL A N 1
ATOM 873 C CA . VAL A 1 111 ? -7.951 -10.851 2.487 1.00 86.56 111 VAL A CA 1
ATOM 874 C C . VAL A 1 111 ? -8.112 -10.892 0.964 1.00 86.56 111 VAL A C 1
ATOM 876 O O . VAL A 1 111 ? -9.072 -11.492 0.465 1.00 86.56 111 VAL A O 1
ATOM 879 N N . ASP A 1 112 ? -7.171 -10.299 0.226 1.00 86.94 112 ASP A N 1
ATOM 880 C CA . ASP A 1 112 ? -7.167 -10.302 -1.239 1.00 86.94 112 ASP A CA 1
ATOM 881 C C . ASP A 1 112 ? -7.034 -11.740 -1.786 1.00 86.94 112 ASP A C 1
ATOM 883 O O . ASP A 1 112 ? -7.835 -12.150 -2.631 1.00 86.94 112 ASP A O 1
ATOM 887 N N . ASP A 1 113 ? -6.124 -12.549 -1.234 1.00 87.69 113 ASP A N 1
ATOM 888 C CA . ASP A 1 113 ? -5.916 -13.952 -1.623 1.00 87.69 113 ASP A CA 1
ATOM 889 C C . ASP A 1 113 ? -7.170 -14.813 -1.391 1.00 87.69 113 ASP A C 1
ATOM 891 O O . ASP A 1 113 ? -7.567 -15.600 -2.256 1.00 87.69 113 ASP A O 1
ATOM 895 N N . ILE A 1 114 ? -7.841 -14.650 -0.242 1.00 87.50 114 ILE A N 1
ATOM 896 C CA . ILE A 1 114 ? -9.102 -15.351 0.059 1.00 87.50 114 ILE A CA 1
ATOM 897 C C . ILE A 1 114 ? -10.190 -14.948 -0.938 1.00 87.50 114 ILE A C 1
ATOM 899 O O . ILE A 1 114 ? -10.953 -15.797 -1.409 1.00 87.50 114 ILE A O 1
ATOM 903 N N . THR A 1 115 ? -10.277 -13.658 -1.260 1.00 87.50 115 THR A N 1
ATOM 904 C CA . THR A 1 115 ? -11.268 -13.130 -2.204 1.00 87.50 115 THR A CA 1
ATOM 905 C C . THR A 1 115 ? -11.024 -13.678 -3.608 1.00 87.50 115 THR A C 1
ATOM 907 O O . THR A 1 115 ? -11.957 -14.167 -4.248 1.00 87.50 115 THR A O 1
ATOM 910 N N . GLN A 1 116 ? -9.770 -13.688 -4.059 1.00 86.69 116 GLN A N 1
ATOM 911 C CA . GLN A 1 116 ? -9.383 -14.235 -5.355 1.00 86.69 116 GLN A CA 1
ATOM 912 C C . GLN A 1 116 ? -9.647 -15.746 -5.445 1.00 86.69 116 GLN A C 1
ATOM 914 O O . GLN A 1 116 ? -10.198 -16.214 -6.442 1.00 86.69 116 GLN A O 1
ATOM 919 N N . ALA A 1 117 ? -9.307 -16.515 -4.407 1.00 88.62 117 ALA A N 1
ATOM 920 C CA . ALA A 1 117 ? -9.547 -17.958 -4.380 1.00 88.62 117 ALA A CA 1
ATOM 921 C C . ALA A 1 117 ? -11.044 -18.300 -4.490 1.00 88.62 117 ALA A C 1
ATOM 923 O O . ALA A 1 117 ? -11.417 -19.244 -5.188 1.00 88.62 117 ALA A O 1
ATOM 924 N N . ARG A 1 118 ? -11.917 -17.507 -3.849 1.00 89.62 118 ARG A N 1
ATOM 925 C CA . ARG A 1 118 ? -13.378 -17.659 -3.965 1.00 89.62 118 ARG A CA 1
ATOM 926 C C . ARG A 1 118 ? -13.867 -17.397 -5.387 1.00 89.62 118 ARG A C 1
ATOM 928 O O . ARG A 1 118 ? -14.590 -18.223 -5.932 1.00 89.62 118 ARG A O 1
ATOM 935 N N . GLN A 1 119 ? -13.408 -16.316 -6.016 1.00 88.44 119 GLN A N 1
ATOM 936 C CA . GLN A 1 119 ? -13.772 -15.990 -7.402 1.00 88.44 119 GLN A CA 1
ATOM 937 C C . GLN A 1 119 ? -13.325 -17.074 -8.393 1.00 88.44 119 GLN A C 1
ATOM 939 O O . GLN A 1 119 ? -14.048 -17.401 -9.331 1.00 88.44 119 GLN A O 1
ATOM 944 N N . GLN A 1 120 ? -12.146 -17.665 -8.186 1.00 86.75 120 GLN A N 1
ATOM 945 C CA . GLN A 1 120 ? -11.663 -18.770 -9.020 1.00 86.75 120 GLN A CA 1
ATOM 946 C C . GLN A 1 120 ? -12.509 -20.040 -8.853 1.00 86.75 120 GLN A C 1
ATOM 948 O O . GLN A 1 120 ? -12.767 -20.730 -9.840 1.00 86.75 120 GLN A O 1
ATOM 953 N N . ALA A 1 121 ? -12.963 -20.333 -7.630 1.00 87.31 121 ALA A N 1
ATOM 954 C CA . ALA A 1 121 ? -13.821 -21.481 -7.342 1.00 87.31 121 ALA A CA 1
ATOM 955 C C . ALA A 1 121 ? -15.247 -21.328 -7.903 1.00 87.31 121 ALA A C 1
ATOM 957 O O . ALA A 1 121 ? -15.867 -22.328 -8.239 1.00 87.31 121 ALA A O 1
ATOM 958 N N . GLU A 1 122 ? -15.761 -20.102 -8.022 1.00 84.44 122 GLU A N 1
ATOM 959 C CA . GLU A 1 122 ? -17.087 -19.820 -8.600 1.00 84.44 122 GLU A CA 1
ATOM 960 C C . GLU A 1 122 ? -17.105 -19.876 -10.139 1.00 84.44 122 GLU A C 1
ATOM 962 O O . GLU A 1 122 ? -18.150 -20.128 -10.737 1.00 84.44 122 GLU A O 1
ATOM 967 N N . CYS A 1 123 ? -15.957 -19.653 -10.783 1.00 73.94 123 CYS A N 1
ATOM 968 C CA . CYS A 1 123 ? -15.799 -19.690 -12.242 1.00 73.94 123 CYS A CA 1
ATOM 969 C C . CYS A 1 123 ? -15.354 -21.060 -12.795 1.00 73.94 123 CYS A C 1
ATOM 971 O O . CYS A 1 123 ? -15.208 -21.188 -14.014 1.00 73.94 123 CYS A O 1
ATOM 973 N N . SER A 1 124 ? -15.095 -22.043 -11.923 1.00 58.84 124 SER A N 1
ATOM 974 C CA . SER A 1 124 ? -14.662 -23.409 -12.276 1.00 58.84 124 SER A CA 1
ATOM 975 C C . SER A 1 124 ? -15.820 -24.400 -12.207 1.00 58.84 124 SER A C 1
ATOM 977 O O . SER A 1 124 ? -15.870 -25.292 -13.084 1.00 58.84 124 SER A O 1
#

Secondary structure (DSSP, 8-state):
----------PPPHHHHHHHHHHHHHHS--HHHHHHHHHHHHH-PPPPPGGGHHHHHHHHTTTSPPPHHHHHHHHHHHHHTTSS-HHHHHHHTT--SHHHHHHHHHHHHHHHHHHHHHHHHH--

pLDDT: mean 86.63, std 12.43, range [39.16, 95.62]